Protein AF-A0A0C2F721-F1 (afdb_monomer_lite)

Foldseek 3Di:
DDDDDDQQCPQQAADEAEEECQAPPCHPCCVVVPNCVRHPPNRYPDHDYDYPDYPCCCPPNPCNCVPPVVVVVVVVVVVVVVVVVVVVVVVVVVVVVVVVVVVVVVVVVVVVVVVPD

Secondary structure (DSSP, 8-state):
-PPPP--GGG--S-EEEEEETT-SSS-HHIIIIIIHHHS-TTTEEEEEEETT--TTHHHH-TTHIIIIIHHHHHHHHHHHHHHHHHHHHHHHHHHHHHHHHHHHHHHHHHHHHHS--

InterPro domains:
  IPR029058 Alpha/Beta hydrolase fold [G3DSA:3.40.50.1820] (1-79)

Structure (mmCIF, N/CA/C/O backbone):
data_AF-A0A0C2F721-F1
#
_entry.id   AF-A0A0C2F721-F1
#
loop_
_atom_site.group_PDB
_atom_site.id
_atom_site.type_symbol
_atom_site.label_atom_id
_atom_site.label_alt_id
_atom_site.label_comp_id
_atom_site.label_asym_id
_atom_site.label_entity_id
_atom_site.label_seq_id
_atom_site.pdbx_PDB_ins_code
_atom_site.Cartn_x
_atom_site.Cartn_y
_atom_site.Cartn_z
_atom_site.occupancy
_atom_site.B_iso_or_equiv
_atom_site.auth_seq_id
_atom_site.auth_comp_id
_atom_site.auth_asym_id
_atom_site.auth_atom_id
_atom_site.pdbx_PDB_model_num
ATOM 1 N N . SER A 1 1 ? 4.935 -36.059 -3.250 1.00 84.19 1 SER A N 1
ATOM 2 C CA . SER A 1 1 ? 3.865 -35.153 -2.786 1.00 84.19 1 SER A CA 1
ATOM 3 C C . SER A 1 1 ? 3.887 -33.907 -3.652 1.00 84.19 1 SER A C 1
ATOM 5 O O . SER A 1 1 ? 4.955 -33.550 -4.133 1.00 84.19 1 SER A O 1
ATOM 7 N N . VAL A 1 2 ? 2.733 -33.285 -3.895 1.00 93.00 2 VAL A N 1
ATOM 8 C CA . VAL A 1 2 ? 2.632 -32.005 -4.617 1.00 93.00 2 VAL A CA 1
ATOM 9 C C . VAL A 1 2 ? 2.422 -30.905 -3.569 1.00 93.00 2 VAL A C 1
ATOM 11 O O . VAL A 1 2 ? 1.605 -31.117 -2.669 1.00 93.00 2 VAL A O 1
ATOM 14 N N . PRO A 1 3 ? 3.175 -29.790 -3.605 1.00 94.81 3 PRO A N 1
ATOM 15 C CA . PRO A 1 3 ? 2.960 -28.685 -2.675 1.00 94.81 3 PRO A CA 1
ATOM 16 C C . PRO A 1 3 ? 1.568 -28.059 -2.893 1.00 94.81 3 PRO A C 1
ATOM 18 O O . PRO A 1 3 ? 1.133 -27.955 -4.039 1.00 94.81 3 PRO A O 1
ATOM 21 N N . PRO A 1 4 ? 0.852 -27.661 -1.826 1.00 95.75 4 PRO A N 1
ATOM 22 C CA . PRO A 1 4 ? -0.464 -27.044 -1.956 1.00 95.75 4 PRO A CA 1
ATOM 23 C C . PRO A 1 4 ? -0.364 -25.630 -2.543 1.00 95.75 4 PRO A C 1
ATOM 25 O O . PRO A 1 4 ? 0.574 -24.891 -2.244 1.00 95.75 4 PRO A O 1
ATOM 28 N N . GLU A 1 5 ? -1.361 -25.242 -3.335 1.00 95.94 5 GLU A N 1
ATOM 29 C CA . GLU A 1 5 ? -1.490 -23.874 -3.841 1.00 95.94 5 GLU A CA 1
ATOM 30 C C . GLU A 1 5 ? -2.085 -22.931 -2.787 1.00 95.94 5 GLU A C 1
ATOM 32 O O . GLU A 1 5 ? -2.953 -23.307 -1.993 1.00 95.94 5 GLU A O 1
ATOM 37 N N . TYR A 1 6 ? -1.642 -21.673 -2.804 1.00 96.44 6 TYR A N 1
ATOM 38 C CA . TYR A 1 6 ? -2.218 -20.622 -1.972 1.00 96.44 6 TYR A CA 1
ATOM 39 C C . TYR A 1 6 ? -3.456 -20.032 -2.642 1.00 96.44 6 TYR A C 1
ATOM 41 O O . TYR A 1 6 ? -3.364 -19.362 -3.668 1.00 96.44 6 TYR A O 1
ATOM 49 N N . ASN A 1 7 ? -4.620 -20.224 -2.023 1.00 97.00 7 ASN A N 1
ATOM 50 C CA . ASN A 1 7 ? -5.851 -19.615 -2.504 1.00 97.00 7 ASN A CA 1
ATOM 51 C C . ASN A 1 7 ? -5.985 -18.158 -2.018 1.00 97.00 7 ASN A C 1
ATOM 53 O O . ASN A 1 7 ? -6.369 -17.904 -0.871 1.00 97.00 7 ASN A O 1
ATOM 57 N N . LEU A 1 8 ? -5.716 -17.200 -2.908 1.00 97.25 8 LEU A N 1
ATOM 58 C CA . LEU A 1 8 ? -5.785 -15.768 -2.601 1.00 97.25 8 LEU A CA 1
ATOM 59 C C . LEU A 1 8 ? -7.216 -15.259 -2.349 1.00 97.25 8 LEU A C 1
ATOM 61 O O . LEU A 1 8 ? -7.375 -14.207 -1.729 1.00 97.25 8 LEU A O 1
ATOM 65 N N . THR A 1 9 ? -8.264 -16.014 -2.708 1.00 97.19 9 THR A N 1
ATOM 66 C CA . THR A 1 9 ? -9.653 -15.639 -2.374 1.00 97.19 9 THR A CA 1
ATOM 67 C C . THR A 1 9 ? -9.926 -15.662 -0.868 1.00 97.19 9 THR A C 1
ATOM 69 O O . THR A 1 9 ? -10.936 -15.130 -0.415 1.00 97.19 9 THR A O 1
ATOM 72 N N . ASN A 1 10 ? -9.035 -16.269 -0.079 1.00 97.50 10 ASN A N 1
ATOM 73 C CA . ASN A 1 10 ? -9.139 -16.336 1.379 1.00 97.50 10 ASN A CA 1
ATOM 74 C C . ASN A 1 10 ? -8.486 -15.134 2.087 1.00 97.50 10 ASN A C 1
ATOM 76 O O . ASN A 1 10 ? -8.479 -15.060 3.317 1.00 97.50 10 ASN A O 1
ATOM 80 N N . VAL A 1 11 ? -7.920 -14.180 1.340 1.00 97.44 11 VAL A N 1
ATOM 81 C CA . VAL A 1 11 ? -7.334 -12.960 1.907 1.00 97.44 11 VAL A CA 1
ATOM 82 C C . VAL A 1 11 ? -8.449 -11.954 2.184 1.00 97.44 11 VAL A C 1
ATOM 84 O O . VAL A 1 11 ? -8.878 -11.229 1.291 1.00 97.44 11 VAL A O 1
ATOM 87 N N . HIS A 1 12 ? -8.936 -11.903 3.426 1.00 96.81 12 HIS A N 1
ATOM 88 C CA . HIS A 1 12 ? -10.038 -11.017 3.844 1.00 96.81 12 HIS A CA 1
ATOM 89 C C . HIS A 1 12 ? -9.591 -9.741 4.574 1.00 96.81 12 HIS A C 1
ATOM 91 O O . HIS A 1 12 ? -10.433 -8.943 4.984 1.00 96.81 12 HIS A O 1
ATOM 97 N N . CYS A 1 13 ? -8.286 -9.542 4.773 1.00 96.06 13 CYS A N 1
ATOM 98 C CA . CYS A 1 13 ? -7.770 -8.343 5.423 1.00 96.06 13 CYS A CA 1
ATOM 99 C C . CYS A 1 13 ? -7.807 -7.122 4.491 1.00 96.06 13 CYS A C 1
ATOM 101 O O . CYS A 1 13 ? -7.629 -7.228 3.275 1.00 96.06 13 CYS A O 1
ATOM 103 N N . ASP A 1 14 ? -8.004 -5.946 5.087 1.00 96.62 14 ASP A N 1
ATOM 104 C CA . ASP A 1 14 ? -7.911 -4.669 4.385 1.00 96.62 14 ASP A CA 1
ATOM 105 C C . ASP A 1 14 ? -6.496 -4.512 3.794 1.00 96.62 14 ASP A C 1
ATOM 107 O O . ASP A 1 14 ? -5.505 -4.425 4.518 1.00 96.62 14 ASP A O 1
ATOM 111 N N . THR A 1 15 ? -6.414 -4.499 2.465 1.00 97.19 15 THR A N 1
ATOM 112 C CA . THR A 1 15 ? -5.178 -4.554 1.680 1.00 97.19 15 THR A CA 1
ATOM 113 C C . THR A 1 15 ? -5.010 -3.265 0.880 1.00 97.19 15 THR A C 1
ATOM 115 O O . THR A 1 15 ? -5.929 -2.814 0.193 1.00 97.19 15 THR A O 1
ATOM 118 N N . TYR A 1 16 ? -3.818 -2.680 0.952 1.00 97.56 16 TYR A N 1
ATOM 119 C CA . TYR A 1 16 ? -3.451 -1.434 0.285 1.00 97.56 16 TYR A CA 1
ATOM 120 C C . TYR A 1 16 ? -2.203 -1.688 -0.556 1.00 97.56 16 TYR A C 1
ATOM 122 O O . TYR A 1 16 ? -1.165 -2.052 -0.007 1.00 97.56 16 TYR A O 1
ATOM 130 N N . LEU A 1 17 ? -2.302 -1.531 -1.875 1.00 97.75 17 LEU A N 1
ATOM 131 C CA . LEU A 1 17 ? -1.228 -1.903 -2.794 1.00 97.75 17 LEU A CA 1
ATOM 132 C C . LEU A 1 17 ? -0.480 -0.677 -3.310 1.00 97.75 17 LEU A C 1
ATOM 134 O O . LEU A 1 17 ? -1.077 0.343 -3.658 1.00 97.75 17 LEU A O 1
ATOM 138 N N . PHE A 1 18 ? 0.833 -0.825 -3.393 1.00 98.19 18 PHE A N 1
ATOM 139 C CA . PHE A 1 18 ? 1.767 0.108 -4.000 1.00 98.19 18 PHE A CA 1
ATOM 140 C C . PHE A 1 18 ? 2.627 -0.696 -4.962 1.00 98.19 18 PHE A C 1
ATOM 142 O O . PHE A 1 18 ? 3.189 -1.707 -4.554 1.00 98.19 18 PHE A O 1
ATOM 149 N N . TYR A 1 19 ? 2.689 -0.286 -6.220 1.00 98.25 19 TYR A N 1
ATOM 150 C CA . TYR A 1 19 ? 3.403 -1.022 -7.263 1.00 98.25 19 TYR A CA 1
ATOM 151 C C . TYR A 1 19 ? 3.873 -0.059 -8.355 1.00 98.25 19 TYR A C 1
ATOM 153 O O . TYR A 1 19 ? 3.512 1.116 -8.326 1.00 98.25 19 TYR A O 1
ATOM 161 N N . SER A 1 20 ? 4.693 -0.514 -9.298 1.00 98.00 20 SER A N 1
ATOM 162 C CA . SER A 1 20 ? 5.223 0.327 -10.377 1.00 98.00 20 SER A CA 1
ATOM 163 C C . SER A 1 20 ? 5.571 -0.506 -11.608 1.00 98.00 20 SER A C 1
ATOM 165 O O . SER A 1 20 ? 5.810 -1.704 -11.498 1.00 98.00 20 SER A O 1
ATOM 167 N N . ASP A 1 21 ? 5.643 0.137 -12.775 1.00 97.31 21 ASP A N 1
ATOM 168 C CA . ASP A 1 21 ? 6.115 -0.495 -14.017 1.00 97.31 21 ASP A CA 1
ATOM 169 C C . ASP A 1 21 ? 7.613 -0.830 -13.990 1.00 97.31 21 ASP A C 1
ATOM 171 O O . ASP A 1 21 ? 8.069 -1.687 -14.742 1.00 97.31 21 ASP A O 1
ATOM 175 N N . TYR A 1 22 ? 8.384 -0.162 -13.128 1.00 96.88 22 TYR A N 1
ATOM 176 C CA . TYR A 1 22 ? 9.839 -0.318 -13.048 1.00 96.88 22 TYR A CA 1
ATOM 177 C C . TYR A 1 22 ? 10.268 -1.393 -12.038 1.00 96.88 22 TYR A C 1
ATOM 179 O O . TYR A 1 22 ? 11.462 -1.662 -11.890 1.00 96.88 22 TYR A O 1
ATOM 187 N N . ASP A 1 23 ? 9.317 -2.036 -11.356 1.00 97.06 23 ASP A N 1
ATOM 188 C CA . ASP A 1 23 ? 9.589 -3.175 -10.487 1.00 97.06 23 ASP A CA 1
ATOM 189 C C . ASP A 1 23 ? 9.700 -4.458 -11.323 1.00 97.06 23 ASP A C 1
ATOM 191 O O . ASP A 1 23 ? 8.718 -4.975 -11.846 1.00 97.06 23 ASP A O 1
ATOM 195 N N . TRP A 1 24 ? 10.915 -4.983 -11.471 1.00 93.81 24 TRP A N 1
ATOM 196 C CA . TRP A 1 24 ? 11.145 -6.217 -12.229 1.00 93.81 24 TRP A CA 1
ATOM 197 C C . TRP A 1 24 ? 10.780 -7.491 -11.460 1.00 93.81 24 TRP A C 1
ATOM 199 O O .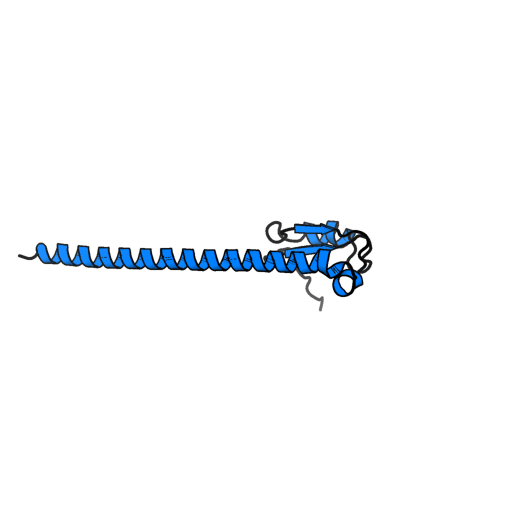 TRP A 1 24 ? 10.662 -8.547 -12.077 1.00 93.81 24 TRP A O 1
ATOM 209 N N . LEU A 1 25 ? 10.628 -7.417 -10.134 1.00 95.88 25 LEU A N 1
ATOM 210 C CA . LEU A 1 25 ? 10.304 -8.566 -9.287 1.00 95.88 25 LEU A CA 1
ATOM 211 C C . LEU A 1 25 ? 8.797 -8.680 -9.064 1.00 95.88 25 LEU A C 1
ATOM 213 O O . LEU A 1 25 ? 8.232 -9.756 -9.232 1.00 95.88 25 LEU A O 1
ATOM 217 N N . ALA A 1 26 ? 8.147 -7.570 -8.723 1.00 95.38 26 ALA A N 1
ATOM 218 C CA . ALA A 1 26 ? 6.699 -7.458 -8.592 1.00 95.38 26 ALA A CA 1
ATOM 219 C C . ALA A 1 26 ? 6.151 -6.586 -9.727 1.00 95.38 26 ALA A C 1
ATOM 221 O O . ALA A 1 26 ? 5.674 -5.471 -9.506 1.00 95.38 26 ALA A O 1
ATOM 222 N N . ASN A 1 27 ? 6.266 -7.092 -10.957 1.00 95.06 27 ASN A N 1
ATOM 223 C CA . ASN A 1 27 ? 5.902 -6.329 -12.143 1.00 95.06 27 ASN A CA 1
ATOM 224 C C . ASN A 1 27 ? 4.423 -5.909 -12.132 1.00 95.06 27 ASN A C 1
ATOM 226 O O . ASN A 1 27 ? 3.548 -6.571 -11.565 1.00 95.06 27 ASN A O 1
ATOM 230 N N . ALA A 1 28 ? 4.142 -4.786 -12.791 1.00 96.31 28 ALA A N 1
ATOM 231 C CA . ALA A 1 28 ? 2.794 -4.238 -12.836 1.00 96.31 28 ALA A CA 1
ATOM 232 C C . ALA A 1 28 ? 1.781 -5.195 -13.485 1.00 96.31 28 ALA A C 1
ATOM 234 O O . ALA A 1 28 ? 0.625 -5.196 -13.075 1.00 96.31 28 ALA A O 1
ATOM 235 N N . ALA A 1 29 ? 2.190 -6.037 -14.440 1.00 97.00 29 ALA A N 1
ATOM 236 C CA . ALA A 1 29 ? 1.288 -6.985 -15.089 1.00 97.00 29 ALA A CA 1
ATOM 237 C C . ALA A 1 29 ? 0.776 -8.055 -14.111 1.00 97.00 29 ALA A C 1
ATOM 239 O O . ALA A 1 29 ? -0.427 -8.288 -14.051 1.00 97.00 29 ALA A O 1
ATOM 240 N N . ASP A 1 30 ? 1.640 -8.643 -13.287 1.00 97.50 30 ASP A N 1
ATOM 241 C CA . ASP A 1 30 ? 1.260 -9.621 -12.267 1.00 97.50 30 ASP A CA 1
ATOM 242 C C . ASP A 1 30 ? 0.379 -8.975 -11.194 1.00 97.50 30 ASP A C 1
ATOM 244 O O . ASP A 1 30 ? -0.590 -9.577 -10.726 1.00 97.50 30 ASP A O 1
ATOM 248 N N . VAL A 1 31 ? 0.651 -7.719 -10.832 1.00 97.56 31 VAL A N 1
ATOM 249 C CA . VAL A 1 31 ? -0.195 -6.984 -9.884 1.00 97.56 31 VAL A CA 1
ATOM 250 C C . VAL A 1 31 ? -1.581 -6.700 -10.474 1.00 97.56 31 VAL A C 1
ATOM 252 O O . VAL A 1 31 ? -2.596 -6.996 -9.839 1.00 97.56 31 VAL A O 1
ATOM 255 N N . GLU A 1 32 ? -1.638 -6.134 -11.679 1.00 97.62 32 GLU A N 1
ATOM 256 C CA . GLU A 1 32 ? -2.871 -5.663 -12.319 1.00 97.62 32 GLU A CA 1
ATOM 257 C C . GLU A 1 32 ? -3.727 -6.806 -12.885 1.00 97.62 32 GLU A C 1
ATOM 259 O O . GLU A 1 32 ? -4.953 -6.751 -12.793 1.00 97.62 32 GLU A O 1
ATOM 264 N N . GLN A 1 33 ? -3.104 -7.838 -13.458 1.00 97.56 33 GLN A N 1
ATOM 265 C CA . GLN A 1 33 ? -3.790 -8.899 -14.205 1.00 97.56 33 GLN A CA 1
ATOM 266 C C . GLN A 1 33 ? -3.996 -10.177 -13.387 1.00 97.56 33 GLN A C 1
ATOM 268 O O . GLN A 1 33 ? -4.915 -10.936 -13.690 1.00 97.56 33 GLN A O 1
ATOM 273 N N . PHE A 1 34 ? -3.192 -10.415 -12.345 1.00 97.19 34 PHE A N 1
ATOM 274 C CA . PHE A 1 34 ? -3.305 -11.615 -11.513 1.00 97.19 34 PHE A CA 1
ATOM 275 C C . PHE A 1 34 ? -3.681 -11.295 -10.063 1.00 97.19 34 PHE A C 1
ATOM 277 O O . PHE A 1 34 ? -4.733 -11.732 -9.593 1.00 97.19 34 PHE A O 1
ATOM 284 N N . LEU A 1 35 ? -2.883 -10.505 -9.343 1.00 97.81 35 LEU A N 1
ATOM 285 C CA . LEU A 1 35 ? -3.074 -10.285 -7.908 1.00 97.81 35 LEU A CA 1
ATOM 286 C C . LEU A 1 35 ? -4.386 -9.552 -7.597 1.00 97.81 35 LEU A C 1
ATOM 288 O O . LEU A 1 35 ? -5.207 -10.063 -6.835 1.00 97.81 35 LEU A O 1
ATOM 292 N N . ILE A 1 36 ? -4.604 -8.369 -8.184 1.00 97.44 36 ILE A N 1
ATOM 293 C CA . ILE A 1 36 ? -5.803 -7.556 -7.922 1.00 97.44 36 ILE A CA 1
ATOM 294 C C . ILE A 1 36 ? -7.094 -8.300 -8.311 1.00 97.44 36 ILE A C 1
ATOM 296 O O . ILE A 1 36 ? -8.017 -8.299 -7.494 1.00 97.44 36 ILE A O 1
ATOM 300 N N . PRO A 1 37 ? -7.192 -8.958 -9.485 1.00 97.31 37 PRO A N 1
ATOM 301 C CA . PRO A 1 37 ? -8.396 -9.698 -9.867 1.00 97.31 37 PRO A CA 1
ATOM 302 C C . PRO A 1 37 ? -8.675 -10.941 -9.014 1.00 97.31 37 PRO A C 1
ATOM 304 O O . PRO A 1 37 ? -9.835 -11.325 -8.875 1.00 97.31 37 PRO A O 1
ATOM 307 N N . THR A 1 38 ? -7.641 -11.574 -8.449 1.00 97.62 38 THR A N 1
ATOM 308 C CA . THR A 1 38 ? -7.800 -12.798 -7.641 1.00 97.62 38 THR A CA 1
ATOM 309 C C . THR A 1 38 ? -8.181 -12.491 -6.189 1.00 97.62 38 THR A C 1
ATOM 311 O O . THR A 1 38 ? -8.864 -13.285 -5.537 1.00 97.62 38 THR A O 1
ATOM 314 N N . LEU A 1 39 ? -7.762 -11.339 -5.658 1.00 98.06 39 LEU A N 1
ATOM 315 C CA . LEU A 1 39 ? -8.131 -10.919 -4.307 1.00 98.06 39 LEU A CA 1
ATOM 316 C C . LEU A 1 39 ? -9.638 -10.620 -4.202 1.00 98.06 39 LEU A C 1
ATOM 318 O O . LEU A 1 39 ? -10.237 -10.069 -5.130 1.00 98.06 39 LEU A O 1
ATOM 322 N N . PRO A 1 40 ? -10.280 -10.894 -3.050 1.00 97.88 40 PRO A N 1
ATOM 323 C CA . PRO A 1 40 ? -11.665 -10.499 -2.846 1.00 97.88 40 PRO A CA 1
ATOM 324 C C . PRO A 1 40 ? -11.833 -8.985 -2.982 1.00 97.88 40 PRO A C 1
ATOM 326 O O . PRO A 1 40 ? -11.091 -8.199 -2.386 1.00 97.88 40 PRO A O 1
ATOM 329 N N . ARG A 1 41 ? -12.880 -8.564 -3.699 1.00 94.69 41 ARG A N 1
ATOM 330 C CA . ARG A 1 41 ? -13.174 -7.143 -3.958 1.00 94.69 41 ARG A CA 1
ATOM 331 C C . ARG A 1 41 ? -13.304 -6.303 -2.681 1.00 94.69 41 ARG A C 1
ATOM 333 O O . ARG A 1 41 ? -13.066 -5.102 -2.704 1.00 94.69 41 ARG A O 1
ATOM 340 N N . THR A 1 42 ? -13.697 -6.919 -1.569 1.00 96.00 42 THR A N 1
ATOM 341 C CA . THR A 1 42 ? -13.834 -6.262 -0.261 1.00 96.00 42 THR A CA 1
ATOM 342 C C . THR A 1 42 ? -12.499 -5.994 0.432 1.00 96.00 42 THR A C 1
ATOM 344 O O . THR A 1 42 ? -12.429 -5.110 1.292 1.00 96.00 42 THR A O 1
ATOM 347 N N . SER A 1 43 ? -11.463 -6.754 0.081 1.00 96.62 43 SER A N 1
ATOM 348 C CA . SER A 1 43 ? -10.152 -6.723 0.727 1.00 96.62 43 SER A CA 1
ATOM 349 C C . SER A 1 43 ? -9.294 -5.589 0.178 1.00 96.62 43 SER A C 1
ATOM 351 O O . SER A 1 43 ? -8.711 -4.838 0.954 1.00 96.62 43 SER A O 1
ATOM 353 N N . VAL A 1 44 ? -9.264 -5.389 -1.143 1.00 96.94 44 VAL A N 1
ATOM 354 C CA . VAL A 1 44 ? -8.463 -4.323 -1.769 1.00 96.94 44 VAL A CA 1
ATOM 355 C C . VAL A 1 44 ? -9.127 -2.960 -1.556 1.00 96.94 44 VAL A C 1
ATOM 357 O O . VAL A 1 44 ? -10.179 -2.671 -2.119 1.00 96.94 44 VAL A O 1
ATOM 360 N N . LYS A 1 45 ? -8.504 -2.098 -0.748 1.00 96.50 45 LYS A N 1
ATOM 361 C CA . LYS A 1 45 ? -8.991 -0.733 -0.483 1.00 96.50 45 LYS A CA 1
ATOM 362 C C . LYS A 1 45 ? -8.517 0.271 -1.517 1.00 96.50 45 LYS A C 1
ATOM 364 O O . LYS A 1 45 ? -9.285 1.140 -1.915 1.00 96.50 45 LYS A O 1
ATOM 369 N N . PHE A 1 46 ? -7.268 0.145 -1.951 1.00 95.44 46 PHE A N 1
AT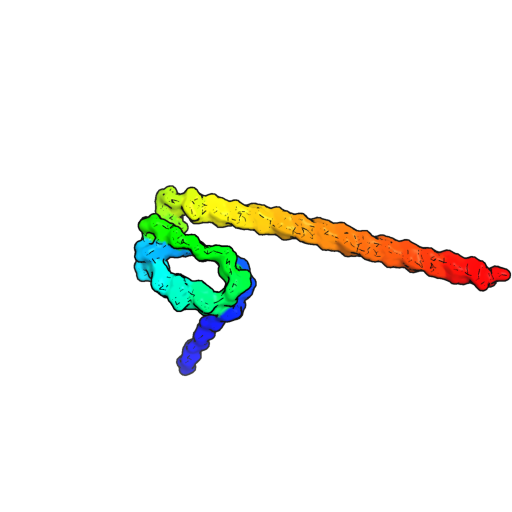OM 370 C CA . PHE A 1 46 ? -6.770 0.796 -3.156 1.00 95.44 46 PHE A CA 1
ATOM 371 C C . PHE A 1 46 ? -5.558 0.047 -3.703 1.00 95.44 46 PHE A C 1
ATOM 373 O O . PHE A 1 46 ? -4.876 -0.682 -2.977 1.00 95.44 46 PHE A O 1
ATOM 380 N N . ALA A 1 47 ? -5.256 0.320 -4.968 1.00 96.94 47 ALA A N 1
ATOM 381 C CA . ALA A 1 47 ? -3.978 0.019 -5.584 1.00 96.94 47 ALA A CA 1
ATOM 382 C C . ALA A 1 47 ? -3.430 1.294 -6.228 1.00 96.94 47 ALA A C 1
ATOM 384 O O . ALA A 1 47 ? -4.115 1.932 -7.026 1.00 96.94 47 ALA A O 1
ATOM 385 N N . ARG A 1 48 ? -2.218 1.695 -5.842 1.00 97.50 48 ARG A N 1
ATOM 386 C CA . ARG A 1 48 ? -1.556 2.902 -6.333 1.00 97.50 48 ARG A CA 1
ATOM 387 C C . ARG A 1 48 ? -0.305 2.530 -7.108 1.00 97.50 48 ARG A C 1
ATOM 389 O O . ARG A 1 48 ? 0.636 1.973 -6.548 1.00 97.50 48 ARG A O 1
ATOM 39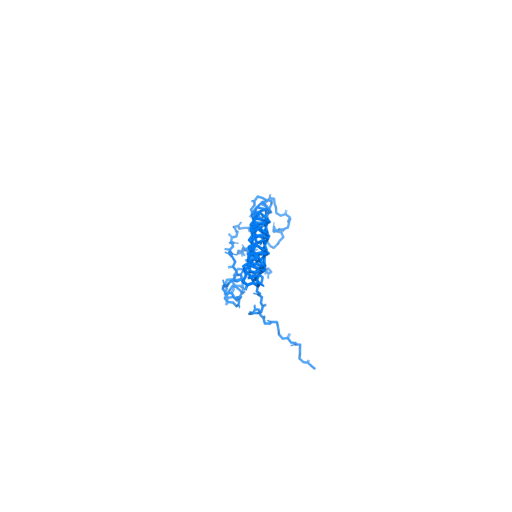6 N N . LYS A 1 49 ? -0.307 2.913 -8.377 1.00 97.88 49 LYS A N 1
ATOM 397 C CA . LYS A 1 49 ? 0.844 2.812 -9.260 1.00 97.88 49 LYS A CA 1
ATOM 398 C C . LYS A 1 49 ? 1.748 4.027 -9.059 1.00 97.88 49 LYS A C 1
ATOM 400 O O . LYS A 1 49 ? 1.270 5.157 -9.128 1.00 97.88 49 LYS A O 1
ATOM 405 N N . LEU A 1 50 ? 3.014 3.796 -8.740 1.00 97.75 50 LEU A N 1
ATOM 406 C CA . LEU A 1 50 ? 4.040 4.819 -8.566 1.00 97.75 50 LEU A CA 1
ATOM 407 C C . LEU A 1 50 ? 4.872 4.931 -9.842 1.00 97.75 50 LEU A C 1
ATOM 409 O O . LEU A 1 50 ? 5.195 3.925 -10.472 1.00 97.75 50 LEU A O 1
ATOM 413 N N . GLU A 1 51 ? 5.239 6.152 -10.207 1.00 96.88 51 GLU A N 1
ATOM 414 C CA . GLU A 1 51 ? 6.073 6.419 -11.379 1.00 96.88 51 GLU A CA 1
ATOM 415 C C . GLU A 1 51 ? 7.552 6.206 -11.047 1.00 96.88 51 GLU A C 1
ATOM 417 O O . GLU A 1 51 ? 8.053 6.779 -10.073 1.00 96.88 51 GLU A O 1
ATOM 422 N N . GLU A 1 52 ? 8.237 5.418 -11.882 1.00 96.00 52 GLU A N 1
ATOM 423 C CA . GLU A 1 52 ? 9.691 5.193 -11.834 1.00 96.00 52 GLU A CA 1
ATOM 424 C C . GLU A 1 52 ? 10.204 4.629 -10.497 1.00 96.00 52 GLU A C 1
ATOM 426 O O . GLU A 1 52 ? 11.290 4.979 -10.042 1.00 96.00 52 GLU A O 1
ATOM 431 N N . PHE A 1 53 ? 9.424 3.757 -9.852 1.00 98.00 53 PHE A N 1
ATOM 432 C CA . PHE A 1 53 ? 9.861 3.007 -8.672 1.00 98.00 53 PHE A CA 1
ATOM 433 C C . PHE A 1 53 ? 10.309 1.608 -9.094 1.00 98.00 53 PHE A C 1
ATOM 435 O O . PHE A 1 53 ? 9.507 0.819 -9.585 1.00 98.00 53 PHE A O 1
ATOM 442 N N . ASN A 1 54 ? 11.573 1.265 -8.872 1.00 96.06 54 ASN A N 1
ATOM 443 C CA . ASN A 1 54 ? 11.992 -0.134 -8.909 1.00 96.06 54 ASN A CA 1
ATOM 444 C C . ASN A 1 54 ? 11.706 -0.828 -7.565 1.00 96.06 54 ASN A C 1
ATOM 446 O O . ASN A 1 54 ? 11.253 -0.206 -6.604 1.00 96.06 54 ASN A O 1
ATOM 450 N N . HIS A 1 55 ? 12.016 -2.123 -7.475 1.00 97.50 55 HIS A N 1
ATOM 451 C CA . HIS A 1 55 ? 11.744 -2.921 -6.277 1.00 97.50 55 HIS A CA 1
ATOM 452 C C . HIS A 1 55 ? 12.382 -2.370 -4.987 1.00 97.50 55 HIS A C 1
ATOM 454 O O . HIS A 1 55 ? 11.787 -2.415 -3.912 1.00 97.50 55 HIS A O 1
ATOM 460 N N . ASN A 1 56 ? 13.594 -1.818 -5.079 1.00 97.44 56 ASN A N 1
ATOM 461 C CA . ASN A 1 56 ? 14.319 -1.301 -3.919 1.00 97.44 56 ASN A CA 1
ATOM 462 C C . ASN A 1 56 ? 13.852 0.101 -3.520 1.00 97.44 56 ASN A C 1
ATOM 464 O O . ASN A 1 56 ? 14.006 0.484 -2.359 1.00 97.44 56 ASN A O 1
ATOM 468 N N . ASP A 1 57 ? 13.256 0.862 -4.440 1.00 97.88 57 ASP A N 1
ATOM 469 C CA . ASP A 1 57 ? 12.781 2.215 -4.150 1.00 97.88 57 ASP A CA 1
ATOM 470 C C . ASP A 1 57 ? 11.658 2.219 -3.112 1.00 97.88 57 ASP A C 1
ATOM 472 O O . ASP A 1 57 ? 11.554 3.166 -2.333 1.00 97.88 57 ASP A O 1
ATOM 476 N N . PHE A 1 58 ? 10.875 1.140 -3.013 1.00 97.69 58 PHE A N 1
ATOM 477 C CA . PHE A 1 58 ? 9.856 0.994 -1.970 1.00 97.69 58 PHE A CA 1
ATOM 478 C C . PHE A 1 58 ? 10.440 0.976 -0.551 1.00 97.69 58 PHE A C 1
ATOM 480 O O . PHE A 1 58 ? 9.715 1.297 0.391 1.00 97.69 58 PHE A O 1
ATOM 487 N N . LEU A 1 59 ? 11.727 0.631 -0.398 1.00 96.81 59 LEU A N 1
ATOM 488 C CA . LEU A 1 59 ? 12.426 0.591 0.888 1.00 96.81 59 LEU A CA 1
ATOM 489 C C . LEU A 1 59 ? 13.451 1.729 1.050 1.00 96.81 59 LEU A C 1
ATOM 491 O O . LEU A 1 59 ? 13.504 2.374 2.101 1.00 96.81 59 LEU A O 1
ATOM 495 N N . TRP A 1 60 ? 14.266 1.986 0.024 1.00 96.62 60 TRP A N 1
ATOM 496 C CA . TRP A 1 60 ? 15.423 2.894 0.074 1.00 96.62 60 TRP A CA 1
ATOM 497 C C . TRP A 1 60 ? 15.3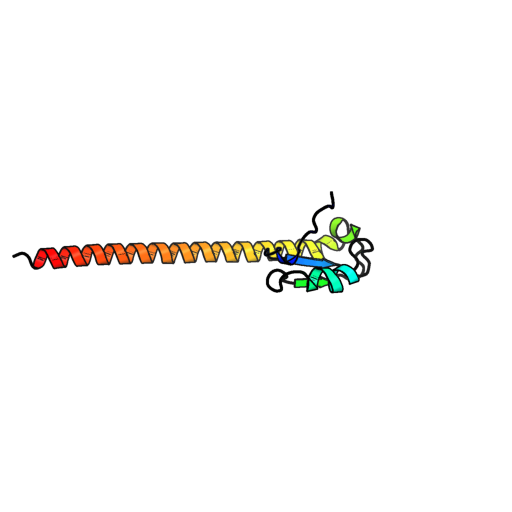15 4.108 -0.849 1.00 96.62 60 TRP A C 1
ATOM 499 O O . TRP A 1 60 ? 16.210 4.954 -0.856 1.00 96.62 60 TRP A O 1
ATOM 509 N N . GLY A 1 61 ? 14.230 4.226 -1.612 1.00 97.31 61 GLY A N 1
ATOM 510 C CA . GLY A 1 61 ? 14.033 5.344 -2.522 1.00 97.31 61 GLY A CA 1
ATOM 511 C C . GLY A 1 61 ? 13.941 6.666 -1.761 1.00 97.31 61 GLY A C 1
ATOM 512 O O . GLY A 1 61 ? 13.237 6.783 -0.756 1.00 97.31 61 GLY A O 1
ATOM 513 N N . LEU A 1 62 ? 14.586 7.714 -2.275 1.00 98.06 62 LEU A N 1
ATOM 514 C CA . LEU A 1 62 ? 14.524 9.058 -1.675 1.00 98.06 62 LEU A CA 1
ATOM 515 C C . LEU A 1 62 ? 13.081 9.599 -1.600 1.00 98.06 62 LEU A C 1
ATOM 517 O O . LEU A 1 62 ? 12.745 10.394 -0.722 1.00 98.06 62 LEU A O 1
ATOM 521 N N . ARG A 1 63 ? 12.215 9.130 -2.508 1.00 98.19 63 ARG A N 1
ATOM 522 C CA . ARG A 1 63 ? 10.783 9.454 -2.592 1.00 98.19 63 ARG A CA 1
ATOM 523 C C . ARG A 1 63 ? 9.900 8.587 -1.677 1.00 98.19 63 ARG A C 1
ATOM 525 O O . ARG A 1 63 ? 8.760 8.973 -1.409 1.00 98.19 63 ARG A O 1
ATOM 532 N N . ALA A 1 64 ? 10.410 7.469 -1.142 1.00 98.06 64 ALA A N 1
ATOM 533 C CA . ALA A 1 64 ? 9.627 6.465 -0.408 1.00 98.06 64 ALA A CA 1
ATOM 534 C C . ALA A 1 64 ? 8.884 7.051 0.796 1.00 98.06 64 ALA A C 1
ATOM 536 O O . ALA A 1 64 ? 7.704 6.773 1.007 1.00 98.06 64 ALA A O 1
ATOM 537 N N . ARG A 1 65 ? 9.533 7.946 1.551 1.00 97.88 65 ARG A N 1
ATOM 538 C CA . ARG A 1 65 ? 8.890 8.619 2.687 1.00 97.88 65 ARG A CA 1
ATOM 539 C C . ARG A 1 65 ? 7.608 9.335 2.271 1.00 97.88 65 ARG A C 1
ATOM 541 O O . ARG A 1 65 ? 6.553 9.081 2.844 1.00 97.88 65 ARG A O 1
ATOM 548 N N . LYS A 1 66 ? 7.713 10.228 1.287 1.00 98.25 66 LYS A N 1
ATOM 549 C CA . LYS A 1 66 ? 6.615 11.112 0.888 1.00 98.25 66 LYS A CA 1
ATOM 550 C C . LYS A 1 66 ? 5.502 10.340 0.178 1.00 98.25 66 LYS A C 1
ATOM 552 O O . LYS A 1 66 ? 4.326 10.620 0.395 1.00 98.25 66 LYS A O 1
ATOM 557 N N . GLU A 1 67 ? 5.860 9.386 -0.677 1.00 98.25 67 GLU A N 1
ATOM 558 C CA . GLU A 1 67 ? 4.896 8.713 -1.556 1.00 98.25 67 GLU A CA 1
ATOM 559 C C . GLU A 1 67 ? 4.317 7.427 -0.957 1.00 98.25 67 GLU A C 1
ATOM 561 O O . GLU A 1 67 ? 3.187 7.063 -1.292 1.00 98.25 67 GLU A O 1
ATOM 566 N N . ILE A 1 68 ? 5.023 6.786 -0.019 1.00 97.50 68 ILE A N 1
ATOM 567 C CA . ILE A 1 68 ? 4.628 5.510 0.592 1.00 97.50 68 ILE A CA 1
ATOM 568 C C . ILE A 1 68 ? 4.399 5.661 2.097 1.00 97.50 68 ILE A C 1
ATOM 570 O O . ILE A 1 68 ? 3.274 5.469 2.563 1.00 97.50 68 ILE A O 1
ATOM 574 N N . TYR A 1 69 ? 5.425 6.035 2.864 1.00 98.25 69 TYR A N 1
ATOM 575 C CA . TYR A 1 69 ? 5.374 5.938 4.330 1.00 98.25 69 TYR A CA 1
ATOM 576 C C . TYR A 1 69 ? 4.424 6.947 4.976 1.00 98.25 69 TYR A C 1
ATOM 578 O O . TYR A 1 69 ? 3.669 6.587 5.883 1.00 98.25 69 TYR A O 1
ATOM 586 N N . ASP A 1 70 ? 4.416 8.193 4.503 1.00 98.38 70 ASP A N 1
ATOM 587 C CA . ASP A 1 70 ? 3.500 9.224 4.991 1.00 98.38 70 ASP A CA 1
ATOM 588 C C . ASP A 1 70 ? 2.031 8.819 4.712 1.00 98.38 70 ASP A C 1
ATOM 590 O O . ASP A 1 70 ? 1.220 8.827 5.646 1.00 98.38 70 ASP A O 1
ATOM 594 N N . PRO A 1 71 ? 1.661 8.356 3.497 1.00 98.00 71 PRO A N 1
ATOM 595 C CA . PRO A 1 71 ? 0.344 7.770 3.243 1.00 98.00 71 PRO A CA 1
ATOM 596 C C . PRO A 1 71 ? -0.009 6.566 4.122 1.00 98.00 71 PRO A C 1
ATOM 598 O O . PRO A 1 71 ? -1.106 6.546 4.677 1.00 98.00 71 PRO A O 1
ATOM 601 N N . ILE A 1 72 ? 0.897 5.595 4.302 1.00 98.06 72 ILE A N 1
ATOM 602 C CA . ILE A 1 72 ? 0.668 4.438 5.191 1.00 98.06 72 ILE A CA 1
ATOM 603 C C . ILE A 1 72 ? 0.391 4.912 6.620 1.00 98.06 72 ILE A C 1
ATOM 605 O O . ILE A 1 72 ? -0.583 4.493 7.246 1.00 98.06 72 ILE A O 1
ATOM 609 N N . THR A 1 73 ? 1.201 5.843 7.121 1.00 98.44 73 THR A N 1
ATOM 610 C CA . THR A 1 73 ? 1.041 6.412 8.463 1.00 98.44 73 THR A CA 1
ATOM 611 C C . THR A 1 73 ? -0.322 7.083 8.621 1.00 98.44 73 THR A C 1
ATOM 613 O O . THR A 1 73 ? -0.979 6.927 9.652 1.00 98.44 73 THR A O 1
ATOM 616 N N . ASN A 1 74 ? -0.779 7.811 7.602 1.00 98.06 74 ASN A N 1
ATOM 617 C CA . ASN A 1 74 ? -2.091 8.451 7.618 1.00 98.06 74 ASN A CA 1
ATOM 618 C C . ASN A 1 74 ? -3.233 7.428 7.614 1.00 98.06 74 ASN A C 1
ATOM 620 O O . ASN A 1 74 ? -4.173 7.588 8.391 1.00 98.06 74 ASN A O 1
ATOM 624 N N . ILE A 1 75 ? -3.129 6.357 6.821 1.00 97.12 75 ILE A N 1
ATOM 625 C CA . ILE A 1 75 ? -4.106 5.255 6.810 1.00 97.12 75 ILE A CA 1
ATOM 626 C C . ILE A 1 75 ? -4.219 4.638 8.207 1.00 97.12 75 ILE A C 1
ATOM 628 O O . ILE A 1 75 ? -5.319 4.551 8.751 1.00 97.12 75 ILE A O 1
ATOM 632 N N . ILE A 1 76 ? -3.086 4.300 8.832 1.00 97.50 76 ILE A N 1
ATOM 633 C CA . ILE A 1 76 ? -3.056 3.706 10.177 1.00 97.50 76 ILE A CA 1
ATOM 634 C C . ILE A 1 76 ? -3.685 4.648 11.211 1.00 97.50 76 ILE A C 1
ATOM 636 O O . ILE A 1 76 ? -4.477 4.208 12.046 1.00 97.50 76 ILE A O 1
ATOM 640 N N . LYS A 1 77 ? -3.370 5.950 11.166 1.00 97.94 77 LYS A N 1
ATOM 641 C CA . LYS A 1 77 ? -3.946 6.948 12.086 1.00 97.94 77 LYS A CA 1
ATOM 642 C C . LYS A 1 77 ? -5.462 7.062 11.931 1.00 97.94 77 LYS A C 1
ATOM 644 O O . LYS A 1 77 ? -6.175 7.107 12.936 1.00 97.94 77 LYS A O 1
ATOM 649 N N . ILE A 1 78 ? -5.947 7.115 10.691 1.00 96.62 78 ILE A N 1
ATOM 650 C CA . ILE A 1 78 ? -7.378 7.207 10.387 1.00 96.62 78 ILE A CA 1
ATOM 651 C C . ILE A 1 78 ? -8.098 5.952 10.882 1.00 96.62 78 ILE A C 1
ATOM 653 O O . ILE A 1 78 ? -9.100 6.073 11.588 1.00 96.62 78 ILE A O 1
ATOM 657 N N . ASP A 1 79 ? -7.571 4.765 10.584 1.00 94.75 79 ASP A N 1
ATOM 658 C CA . ASP A 1 79 ? -8.193 3.508 11.002 1.00 94.75 79 ASP A CA 1
ATOM 659 C C . ASP A 1 79 ? -8.172 3.337 12.528 1.00 94.75 79 ASP A C 1
ATOM 661 O O . ASP A 1 79 ? -9.197 3.043 13.144 1.00 94.75 79 ASP A O 1
ATOM 665 N N . SER A 1 80 ? -7.057 3.677 13.180 1.00 96.31 80 SER A N 1
ATOM 666 C CA . SER A 1 80 ? -6.957 3.671 14.647 1.00 96.31 80 SER A CA 1
ATOM 667 C C . SER A 1 80 ? -8.004 4.581 15.297 1.00 96.31 80 SER A C 1
ATOM 669 O O . SER A 1 80 ? -8.630 4.205 16.292 1.00 96.31 80 SER A O 1
ATOM 671 N N . ARG A 1 81 ? -8.239 5.769 14.720 1.00 96.44 81 ARG A N 1
ATOM 672 C CA . ARG A 1 81 ? -9.282 6.697 15.180 1.00 96.44 81 ARG A CA 1
ATOM 673 C C . ARG A 1 81 ? -10.684 6.147 14.918 1.00 96.44 81 ARG A C 1
ATOM 675 O O . ARG A 1 81 ? -11.548 6.263 15.785 1.00 96.44 81 ARG A O 1
ATOM 682 N N . ARG A 1 82 ? -10.923 5.530 13.757 1.00 94.75 82 ARG A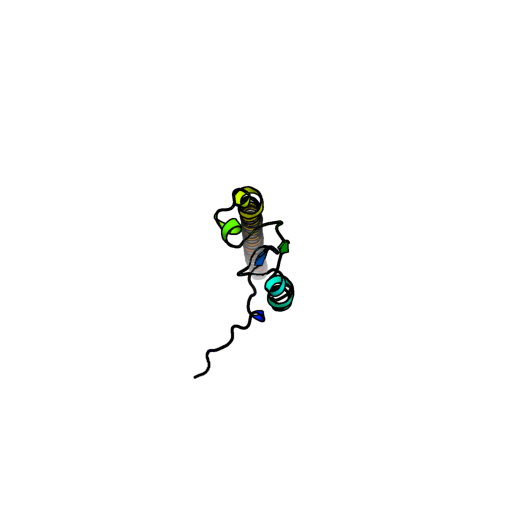 N 1
ATOM 683 C CA . ARG A 1 82 ? -12.206 4.884 13.440 1.00 94.75 82 ARG A CA 1
ATOM 684 C C . ARG A 1 82 ? -12.527 3.796 14.463 1.00 94.75 82 ARG A C 1
ATOM 686 O O . ARG A 1 82 ? -13.628 3.765 15.006 1.00 94.75 82 ARG A O 1
ATOM 693 N N . LEU A 1 83 ? -11.551 2.942 14.768 1.00 93.81 83 LEU A N 1
ATOM 694 C CA . LEU A 1 83 ? -11.698 1.844 15.719 1.00 93.81 83 LEU A CA 1
ATOM 695 C C . LEU A 1 83 ? -11.914 2.333 17.154 1.00 93.81 83 LEU A C 1
ATOM 697 O O . LEU A 1 83 ? -12.723 1.745 17.873 1.00 93.81 83 LEU A O 1
ATOM 701 N N . SER A 1 84 ? -11.235 3.398 17.592 1.00 93.62 84 SER A N 1
ATOM 702 C CA . SER A 1 84 ? -11.453 3.951 18.935 1.00 93.62 84 SER A CA 1
ATOM 703 C C . SER A 1 84 ? -12.865 4.519 19.092 1.00 93.62 84 SER A C 1
ATOM 705 O O . SER A 1 84 ? -13.541 4.214 20.075 1.00 93.62 84 SER A O 1
ATOM 707 N N . ILE A 1 85 ? -13.357 5.251 18.088 1.00 93.81 85 ILE A N 1
ATOM 708 C CA . ILE A 1 85 ? -14.731 5.764 18.059 1.00 93.81 85 ILE A CA 1
ATOM 709 C C . ILE A 1 85 ? -15.732 4.606 18.074 1.00 93.81 85 ILE A C 1
ATOM 711 O O . ILE A 1 85 ? -16.637 4.601 18.906 1.00 93.81 85 ILE A O 1
ATOM 715 N N . GLN A 1 86 ? -15.542 3.597 17.220 1.00 92.50 86 GLN A N 1
ATOM 716 C CA . GLN A 1 86 ? -16.426 2.432 17.163 1.00 92.50 86 GLN A CA 1
ATOM 717 C C . GLN A 1 86 ? -16.509 1.715 18.518 1.00 92.50 86 GLN A C 1
ATOM 719 O O . GLN A 1 86 ? -17.599 1.372 18.972 1.00 92.50 86 GLN A O 1
ATOM 724 N N . ARG A 1 87 ? -15.372 1.518 19.198 1.00 92.19 87 ARG A N 1
ATOM 725 C CA . ARG A 1 87 ? -15.326 0.896 20.532 1.00 92.19 87 ARG A CA 1
ATOM 726 C C . ARG A 1 87 ? -16.054 1.733 21.580 1.00 92.19 87 ARG A C 1
ATOM 728 O O . ARG A 1 87 ? -16.840 1.178 22.345 1.00 92.19 87 ARG A O 1
ATOM 735 N N . ASN A 1 88 ? -15.833 3.047 21.589 1.00 91.75 88 ASN A N 1
ATOM 736 C CA . ASN A 1 88 ? -16.487 3.959 22.529 1.00 91.75 88 ASN A CA 1
ATOM 737 C C . ASN A 1 88 ? -18.008 3.969 22.336 1.00 91.75 88 ASN A C 1
ATOM 739 O O . ASN A 1 88 ? -18.753 3.851 23.307 1.00 91.75 88 ASN A O 1
ATOM 743 N N . ILE A 1 89 ? -18.468 4.032 21.085 1.00 90.88 89 ILE A N 1
ATOM 744 C CA . ILE A 1 89 ? -19.892 3.988 20.736 1.00 90.88 89 ILE A CA 1
ATOM 745 C C . ILE A 1 89 ? -20.513 2.652 21.160 1.00 90.88 89 ILE A C 1
ATOM 747 O O . ILE A 1 89 ? -21.545 2.634 21.832 1.00 90.88 89 ILE A O 1
ATOM 751 N N . ASN A 1 90 ? -19.868 1.533 20.828 1.00 89.62 90 ASN A N 1
ATOM 752 C CA . ASN A 1 90 ? -20.359 0.208 21.202 1.00 89.62 90 ASN A CA 1
ATOM 753 C C . ASN A 1 90 ? -20.439 0.047 22.732 1.00 89.62 90 ASN A C 1
ATOM 755 O O . ASN A 1 90 ? -21.413 -0.503 23.243 1.00 89.62 90 ASN A O 1
ATOM 759 N N . SER A 1 91 ? -19.447 0.560 23.469 1.00 89.56 91 SER A N 1
ATOM 760 C CA . SER A 1 91 ? -19.439 0.562 24.938 1.00 89.56 91 SER A CA 1
ATOM 761 C C . SER A 1 91 ? -20.587 1.397 25.521 1.00 89.56 91 SER A C 1
ATOM 763 O O . SER A 1 91 ? -21.300 0.933 26.416 1.00 89.56 91 SER A O 1
ATOM 765 N N . TYR A 1 92 ? -20.826 2.592 24.965 1.00 88.38 92 TYR A N 1
ATOM 766 C CA . TYR A 1 92 ? -21.926 3.469 25.369 1.00 88.38 92 TYR A CA 1
ATOM 767 C C . TYR A 1 92 ? -23.287 2.787 25.192 1.00 88.38 92 TYR A C 1
ATOM 769 O O . TYR A 1 92 ? -24.072 2.711 26.139 1.00 88.38 92 TYR A O 1
ATOM 777 N N . PHE A 1 93 ? -23.559 2.229 24.009 1.00 89.31 93 PHE A N 1
ATOM 778 C CA . PHE A 1 93 ? -24.838 1.571 23.742 1.00 89.31 93 PHE A CA 1
ATOM 779 C C . PHE A 1 93 ? -25.029 0.297 24.567 1.00 89.31 93 PHE A C 1
ATOM 781 O O . PHE A 1 93 ? -26.128 0.073 25.074 1.00 89.31 93 PHE A O 1
ATOM 788 N N . LYS A 1 94 ? -23.968 -0.491 24.783 1.00 87.44 94 LYS A N 1
ATOM 789 C CA . LYS A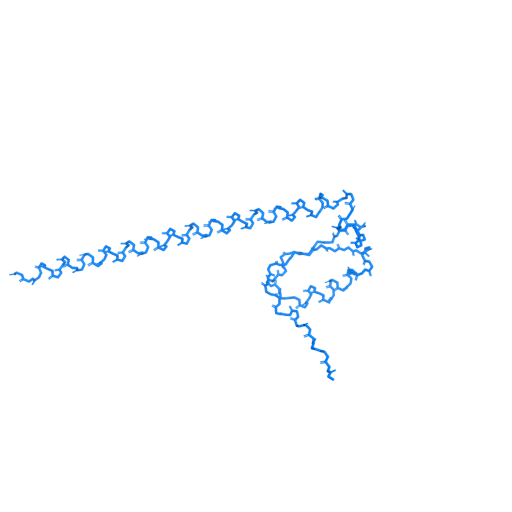 1 94 ? -24.020 -1.675 25.652 1.00 87.44 94 LYS A CA 1
ATOM 790 C C . LYS A 1 94 ? -24.368 -1.301 27.096 1.00 87.44 94 LYS A C 1
ATOM 792 O O . LYS A 1 94 ? -25.242 -1.923 27.692 1.00 87.44 94 LYS A O 1
ATOM 797 N N . THR A 1 95 ? -23.732 -0.256 27.628 1.00 85.75 95 THR A N 1
ATOM 798 C CA . THR A 1 95 ? -23.991 0.248 28.988 1.00 85.75 95 THR A CA 1
ATOM 799 C C . THR A 1 95 ? -25.408 0.804 29.125 1.00 85.75 95 THR A C 1
ATOM 801 O O . THR A 1 95 ? -26.102 0.529 30.104 1.00 85.75 95 THR A O 1
ATOM 804 N N . ARG A 1 96 ? -25.881 1.555 28.124 1.00 85.31 96 ARG A N 1
ATOM 805 C CA . ARG A 1 96 ? -27.243 2.100 28.124 1.00 85.31 96 ARG A CA 1
ATOM 806 C C . ARG A 1 96 ? -28.293 0.991 28.075 1.00 85.31 96 ARG A C 1
ATOM 808 O O . ARG A 1 96 ? -29.268 1.045 28.815 1.00 85.31 96 ARG A O 1
ATOM 815 N N . GLN A 1 97 ? -28.078 -0.032 27.248 1.00 81.56 97 GLN A N 1
ATOM 816 C CA . GLN A 1 97 ? -28.982 -1.177 27.167 1.00 81.56 97 GLN A CA 1
ATOM 817 C C . GLN A 1 97 ? -29.037 -1.952 28.491 1.00 81.56 97 GLN A C 1
ATOM 819 O O . GLN A 1 97 ? -30.127 -2.325 28.920 1.00 81.56 97 GLN A O 1
ATOM 824 N N . SER A 1 98 ? -27.900 -2.154 29.172 1.00 79.19 98 SER A N 1
ATOM 825 C CA . SER A 1 98 ? -27.905 -2.791 30.495 1.00 79.19 98 SER A CA 1
ATOM 826 C C . SER A 1 98 ? -28.620 -1.949 31.548 1.00 79.19 98 SER A C 1
ATOM 828 O O . SER A 1 98 ? -29.354 -2.506 32.354 1.00 79.19 98 SER A O 1
ATOM 830 N N . LEU A 1 99 ? -28.451 -0.620 31.528 1.00 82.31 99 LEU A N 1
ATOM 831 C CA . LEU A 1 99 ? -29.128 0.269 32.475 1.00 82.31 99 LEU A CA 1
ATOM 832 C C . LEU A 1 99 ? -30.649 0.244 32.285 1.00 82.31 99 LEU A C 1
ATOM 834 O O . LEU A 1 99 ? -31.376 0.130 33.267 1.00 82.31 99 LEU A O 1
ATOM 838 N N . ASN A 1 100 ? -31.118 0.298 31.034 1.00 81.44 100 ASN A N 1
ATOM 839 C CA . ASN A 1 100 ? -32.545 0.206 30.723 1.00 81.44 100 ASN A CA 1
ATOM 840 C C . ASN A 1 100 ? -33.135 -1.112 31.240 1.00 81.44 100 ASN A C 1
ATOM 842 O O . ASN A 1 100 ? -34.138 -1.089 31.939 1.00 81.44 100 ASN A O 1
ATOM 846 N N . LYS A 1 101 ? -32.448 -2.239 31.005 1.00 84.50 101 LYS A N 1
ATOM 847 C CA . LYS A 1 101 ? -32.881 -3.547 31.511 1.00 84.50 101 LYS A CA 1
ATOM 848 C C . LYS A 1 101 ? -33.003 -3.568 33.041 1.00 84.50 101 LYS A C 1
ATOM 850 O O . LYS A 1 101 ? -33.988 -4.070 33.566 1.00 84.50 101 LYS A O 1
ATOM 855 N N . THR A 1 102 ? -32.036 -2.991 33.758 1.00 82.19 102 THR A N 1
ATOM 856 C CA . THR A 1 102 ? -32.096 -2.897 35.225 1.00 82.19 102 THR A CA 1
ATOM 857 C C . THR A 1 102 ? -33.279 -2.048 35.699 1.00 82.19 102 THR A C 1
ATOM 859 O O . THR A 1 102 ? -33.912 -2.389 36.694 1.00 82.19 102 THR A O 1
ATOM 862 N N . LEU A 1 103 ? -33.589 -0.947 35.008 1.00 76.62 103 LEU A N 1
ATOM 863 C CA . LEU A 1 103 ? -34.739 -0.099 35.339 1.00 76.62 103 LEU A CA 1
ATOM 864 C C . LEU A 1 103 ? -36.070 -0.821 35.094 1.00 76.62 103 LEU A C 1
ATOM 866 O O . LEU A 1 103 ? -36.962 -0.734 35.937 1.00 76.62 103 LEU A O 1
ATOM 870 N N . ASP A 1 104 ? -36.178 -1.579 34.003 1.00 84.62 104 ASP A N 1
ATOM 871 C CA . ASP A 1 104 ? -37.359 -2.393 33.692 1.00 84.62 104 ASP A CA 1
ATOM 872 C C . ASP A 1 104 ? -37.568 -3.504 34.746 1.00 84.62 104 ASP A C 1
ATOM 874 O O . ASP A 1 104 ? -38.683 -3.723 35.232 1.00 84.62 104 ASP A O 1
ATOM 878 N N . ASP A 1 105 ? -36.486 -4.157 35.186 1.00 81.38 105 ASP A N 1
ATOM 879 C CA . ASP A 1 105 ? -36.512 -5.166 36.257 1.00 81.38 105 ASP A CA 1
ATOM 880 C C . ASP A 1 105 ? -36.916 -4.560 37.619 1.00 81.38 105 ASP A C 1
ATOM 882 O O . ASP A 1 105 ? -37.599 -5.203 38.420 1.00 81.38 105 ASP A O 1
ATOM 886 N N . ILE A 1 106 ? -36.516 -3.316 37.905 1.00 83.00 106 ILE A N 1
ATOM 887 C CA . ILE A 1 106 ? -36.940 -2.597 39.116 1.00 83.00 106 ILE A CA 1
ATOM 888 C C . ILE A 1 106 ? -38.423 -2.225 39.020 1.00 83.00 106 ILE A C 1
ATOM 890 O O . ILE A 1 106 ? -39.174 -2.475 39.961 1.00 83.00 106 ILE A O 1
ATOM 894 N N . SER A 1 107 ? -38.865 -1.668 37.889 1.00 80.00 107 SER A N 1
ATOM 895 C CA . SER A 1 107 ? -40.262 -1.267 37.690 1.00 80.00 107 SER A CA 1
ATOM 896 C C . SER A 1 107 ? -41.221 -2.456 37.781 1.00 80.00 107 SER A C 1
ATOM 898 O O . SER A 1 107 ? -42.249 -2.354 38.447 1.00 80.00 107 SER A O 1
ATOM 900 N N . SER A 1 108 ? -40.868 -3.601 37.189 1.00 77.00 108 SER A N 1
ATOM 901 C CA . SER A 1 108 ? -41.676 -4.824 37.283 1.00 77.00 108 SER A CA 1
ATOM 902 C C . SER A 1 108 ? -41.770 -5.367 38.714 1.00 77.00 108 SER A C 1
ATOM 904 O O . SER A 1 108 ? -42.851 -5.764 39.143 1.00 77.00 108 SER A O 1
ATOM 906 N N . LYS A 1 109 ? -40.682 -5.325 39.498 1.00 75.69 109 LYS A N 1
ATOM 907 C CA . LYS A 1 109 ? -40.712 -5.704 40.922 1.00 75.69 109 LYS A CA 1
ATOM 908 C C . LYS A 1 109 ? -41.602 -4.792 41.761 1.00 75.69 109 LYS A C 1
ATOM 910 O O . LYS A 1 109 ? -42.335 -5.297 42.604 1.00 75.69 109 LYS A O 1
ATOM 915 N N . PHE A 1 110 ? -41.548 -3.479 41.538 1.00 73.06 110 PHE A N 1
ATOM 916 C CA . PHE A 1 110 ? -42.403 -2.531 42.258 1.00 73.06 110 PHE A CA 1
ATOM 917 C C . PHE A 1 110 ? -43.885 -2.732 41.930 1.00 73.06 110 PHE A C 1
ATOM 919 O O . PHE A 1 110 ? -44.695 -2.772 42.851 1.00 73.06 110 PHE A O 1
ATOM 926 N N . ASN A 1 111 ? -44.230 -2.925 40.655 1.00 65.75 111 ASN A N 1
ATOM 927 C CA . ASN A 1 111 ? -45.618 -3.153 40.249 1.00 65.75 111 ASN A CA 1
ATOM 928 C C . ASN A 1 111 ? -46.183 -4.452 40.845 1.00 65.75 111 ASN A C 1
ATOM 930 O O . ASN A 1 111 ? -47.284 -4.442 41.381 1.00 65.75 111 ASN A O 1
ATOM 934 N N . ASN A 1 112 ? -45.401 -5.537 40.853 1.00 65.12 112 ASN A N 1
ATOM 935 C CA . ASN A 1 112 ? -45.835 -6.808 41.443 1.00 65.12 112 ASN A CA 1
ATOM 936 C C . ASN A 1 112 ? -45.972 -6.747 42.975 1.00 65.12 112 ASN A C 1
ATOM 938 O O . ASN A 1 112 ? -46.761 -7.492 43.543 1.00 65.12 112 ASN A O 1
ATOM 942 N N . SER A 1 113 ? -45.210 -5.884 43.659 1.00 63.72 113 SER A N 1
ATOM 943 C CA . SER A 1 113 ? -45.328 -5.708 45.114 1.00 63.72 113 SER A CA 1
ATOM 944 C C . SER A 1 113 ? -46.552 -4.888 45.531 1.00 63.72 113 SER A C 1
ATOM 946 O O . SER A 1 113 ? -46.963 -4.995 46.678 1.00 63.72 113 SER A O 1
ATOM 948 N N . LEU A 1 114 ? -47.113 -4.075 44.630 1.00 59.66 114 LEU A N 1
ATOM 949 C CA . LEU A 1 114 ? -48.293 -3.237 44.879 1.00 59.66 114 LEU A CA 1
ATOM 950 C C . LEU A 1 114 ? -49.626 -3.965 44.623 1.00 59.66 114 LEU A C 1
ATOM 952 O O . LEU A 1 114 ? -50.661 -3.472 45.050 1.00 59.66 114 LEU A O 1
ATOM 956 N N . GLU A 1 115 ? -49.616 -5.120 43.948 1.00 57.28 115 GLU A N 1
ATOM 957 C CA . GLU A 1 115 ? -50.814 -5.944 43.685 1.00 57.28 115 GLU A CA 1
ATOM 958 C C . GLU A 1 115 ? -51.102 -6.999 44.778 1.00 57.28 115 GLU A C 1
ATOM 960 O O . GLU A 1 115 ? -52.042 -7.780 44.642 1.00 57.28 115 GLU A O 1
ATOM 965 N N . LEU A 1 116 ? -50.294 -7.060 45.846 1.00 54.84 116 LEU A N 1
ATOM 966 C CA . LEU A 1 116 ? -50.367 -8.086 46.902 1.00 54.84 116 LEU A CA 1
ATOM 967 C C . LEU A 1 116 ? -50.990 -7.616 48.236 1.00 54.84 116 LEU A C 1
ATOM 969 O O . LEU A 1 116 ? -51.039 -8.420 49.167 1.00 54.84 116 LEU A O 1
ATOM 973 N N . ASP A 1 117 ? -51.506 -6.384 48.303 1.00 47.50 117 ASP A N 1
ATOM 974 C CA . ASP A 1 117 ? -52.323 -5.839 49.409 1.00 47.50 117 ASP A CA 1
ATOM 975 C C . ASP A 1 117 ? -53.776 -5.600 48.952 1.00 47.50 117 ASP A C 1
ATOM 977 O O . ASP A 1 117 ? -54.700 -5.762 49.787 1.00 47.50 117 ASP A O 1
#

Radius of gyration: 26.13 Å; chains: 1; bounding box: 68×46×64 Å

Sequence (117 aa):
SVPPEYNLTNVHCDTYLFYSDYDWLANAADVEQFLIPTLPRTSVKFARKLEEFNHNDFLWGLRARKEIYDPITNIIKIDSRRLSIQRNINSYFKTRQSLNKTLDDISSKFNNSLELD

pLDDT: mean 91.82, std 10.24, range [47.5, 98.44]

Organism: NCBI:txid51022